Protein AF-A0A7Z9TYB8-F1 (afdb_monomer_lite)

Secondary structure (DSSP, 8-state):
--HHHHHHHHTTS-HHHHHHHH-SS-SS---HHHHHHHHHHHHHHHTPPPPPHHHHHHHHHHHHHHHHHHHHHHHHHH-SS-SSSEETTTS-GGG---GGGT-SS-SSEE-HHHHHHH-TTSHHHHHHHHHHHHHHHHHH-HHHHHHHHH-TTTHHHHHHHHHHHHHHHH-----

Structure (mmCIF, N/CA/C/O backbone):
data_AF-A0A7Z9TYB8-F1
#
_entry.id   AF-A0A7Z9TYB8-F1
#
loop_
_atom_site.group_PDB
_atom_site.id
_atom_site.type_symbol
_atom_site.label_atom_id
_atom_site.label_alt_id
_atom_site.label_comp_id
_atom_site.label_asym_id
_atom_site.label_entity_id
_atom_site.label_seq_id
_atom_site.pdbx_PDB_ins_code
_atom_site.Cartn_x
_atom_site.Cartn_y
_atom_site.Cartn_z
_atom_site.occupancy
_atom_site.B_iso_or_equiv
_atom_site.auth_seq_id
_atom_site.auth_comp_id
_atom_site.auth_asym_id
_atom_site.auth_atom_id
_atom_site.pdbx_PDB_model_num
ATOM 1 N N . MET A 1 1 ? 16.250 14.171 -11.867 1.00 48.72 1 MET A N 1
ATOM 2 C CA . MET A 1 1 ? 15.546 14.934 -12.932 1.00 48.72 1 MET A CA 1
ATOM 3 C C . MET A 1 1 ? 15.356 14.152 -14.235 1.00 48.72 1 MET A C 1
ATOM 5 O O . MET A 1 1 ? 14.450 14.510 -14.972 1.00 48.72 1 MET A O 1
ATOM 9 N N . LEU A 1 2 ? 16.144 13.106 -14.534 1.00 42.72 2 LEU A N 1
ATOM 10 C CA . LEU A 1 2 ? 15.982 12.306 -15.763 1.00 42.72 2 LEU A CA 1
ATOM 11 C C . LEU A 1 2 ? 14.811 11.301 -15.694 1.00 42.72 2 LEU A C 1
ATOM 13 O O . LEU A 1 2 ? 14.138 11.082 -16.695 1.00 42.72 2 LEU A O 1
ATOM 17 N N . THR A 1 3 ? 14.505 10.775 -14.503 1.00 43.78 3 THR A N 1
ATOM 18 C CA . THR A 1 3 ? 13.380 9.851 -14.260 1.00 43.78 3 THR A CA 1
ATOM 19 C C . THR A 1 3 ? 12.026 10.454 -14.641 1.00 43.78 3 THR A C 1
ATOM 21 O O . THR A 1 3 ? 11.229 9.786 -15.285 1.00 43.78 3 THR A O 1
ATOM 24 N N . ALA A 1 4 ? 11.803 11.743 -14.365 1.00 47.69 4 ALA A N 1
ATOM 25 C CA . ALA A 1 4 ? 10.551 12.432 -14.695 1.00 47.69 4 ALA A CA 1
ATOM 26 C C . ALA A 1 4 ? 10.296 12.588 -16.210 1.00 47.69 4 ALA A C 1
ATOM 28 O O . ALA A 1 4 ? 9.147 12.706 -16.627 1.00 47.69 4 ALA A O 1
ATOM 29 N N . ILE A 1 5 ? 11.337 12.589 -17.053 1.00 48.12 5 ILE A N 1
ATOM 30 C CA . ILE A 1 5 ? 11.177 12.778 -18.506 1.00 48.12 5 ILE A CA 1
ATOM 31 C C . ILE A 1 5 ? 10.668 11.491 -19.168 1.00 48.12 5 ILE A C 1
ATOM 33 O O . ILE A 1 5 ? 9.835 11.565 -20.069 1.00 48.12 5 ILE A O 1
ATOM 37 N N . ILE A 1 6 ? 11.095 10.320 -18.684 1.00 51.22 6 ILE A N 1
ATOM 38 C CA . ILE A 1 6 ? 10.618 9.023 -19.187 1.00 51.22 6 ILE A CA 1
ATOM 39 C C . ILE A 1 6 ? 9.142 8.826 -18.821 1.00 51.22 6 ILE A C 1
ATOM 41 O O . ILE A 1 6 ? 8.349 8.443 -19.680 1.00 51.22 6 ILE A O 1
ATOM 45 N N . THR A 1 7 ? 8.733 9.187 -17.600 1.00 52.31 7 THR A N 1
ATOM 46 C CA . THR A 1 7 ? 7.324 9.104 -17.181 1.00 52.31 7 THR A CA 1
ATOM 47 C C . THR A 1 7 ? 6.423 10.046 -17.985 1.00 52.31 7 THR A C 1
ATOM 49 O O . THR A 1 7 ? 5.313 9.669 -18.347 1.00 52.31 7 THR A O 1
ATOM 52 N N . ILE A 1 8 ? 6.898 11.250 -18.330 1.00 50.75 8 ILE A N 1
ATOM 53 C CA . ILE A 1 8 ? 6.134 12.214 -19.142 1.00 50.75 8 ILE A CA 1
ATOM 54 C C . ILE A 1 8 ? 6.075 11.796 -20.622 1.00 50.75 8 ILE A C 1
ATOM 56 O O . ILE A 1 8 ? 5.038 11.977 -21.259 1.00 50.75 8 ILE A O 1
ATOM 60 N N . ALA A 1 9 ? 7.143 11.214 -21.177 1.00 50.78 9 ALA A N 1
ATOM 61 C CA . ALA A 1 9 ? 7.154 10.732 -22.560 1.00 50.78 9 ALA A CA 1
ATOM 62 C C . ALA A 1 9 ? 6.256 9.495 -22.755 1.00 50.78 9 ALA A C 1
ATOM 64 O O . ALA A 1 9 ? 5.524 9.424 -23.743 1.00 50.78 9 ALA A O 1
ATOM 65 N N . LEU A 1 10 ? 6.240 8.570 -21.787 1.00 52.66 10 LEU A N 1
ATOM 66 C CA . LEU A 1 10 ? 5.327 7.419 -21.777 1.00 52.66 10 LEU A CA 1
ATOM 67 C C . LEU A 1 10 ? 3.860 7.823 -21.556 1.00 52.66 10 LEU A C 1
ATOM 69 O O . LEU A 1 10 ? 2.962 7.110 -21.988 1.00 52.66 10 LEU A O 1
ATOM 73 N N . ALA A 1 11 ? 3.600 8.979 -20.937 1.00 54.31 11 ALA A N 1
ATOM 74 C CA . ALA A 1 11 ? 2.243 9.490 -20.742 1.00 54.31 11 ALA A CA 1
ATOM 75 C C . ALA A 1 11 ? 1.629 10.139 -22.001 1.00 54.31 11 ALA A C 1
ATOM 77 O O . ALA A 1 11 ? 0.420 10.371 -22.034 1.00 54.31 11 ALA A O 1
ATOM 78 N N . GLN A 1 12 ? 2.429 10.463 -23.029 1.00 50.31 12 GLN A N 1
ATOM 79 C CA . GLN A 1 12 ? 1.945 11.122 -24.255 1.00 50.31 12 GLN A CA 1
ATOM 80 C C . GLN A 1 12 ? 1.775 10.188 -25.454 1.00 50.31 12 GLN A C 1
ATOM 82 O O . GLN A 1 12 ? 1.110 10.563 -26.424 1.00 50.31 12 GLN A O 1
ATOM 87 N N . THR A 1 13 ? 2.326 8.975 -25.413 1.00 57.22 13 THR A N 1
ATOM 88 C CA . THR A 1 13 ? 1.980 7.960 -26.404 1.00 57.22 13 THR A CA 1
ATOM 89 C C . THR A 1 13 ? 0.625 7.381 -26.027 1.00 57.22 13 THR A C 1
ATOM 91 O O . THR A 1 13 ? 0.391 6.923 -24.912 1.00 57.22 13 THR A O 1
ATOM 94 N N . THR A 1 14 ? -0.329 7.435 -26.954 1.00 73.44 14 THR A N 1
ATOM 95 C CA . THR A 1 14 ? -1.601 6.732 -26.758 1.00 73.44 14 THR A CA 1
ATOM 96 C C . THR A 1 14 ? -1.295 5.264 -26.458 1.00 73.44 14 THR A C 1
ATOM 98 O O . THR A 1 14 ? -0.436 4.686 -27.128 1.00 73.44 14 THR A O 1
ATOM 101 N N . THR A 1 15 ? -1.989 4.655 -25.495 1.00 78.94 15 THR A N 1
ATOM 102 C CA . THR A 1 15 ? -1.815 3.244 -25.091 1.00 78.94 15 THR A CA 1
ATOM 103 C C . THR A 1 15 ? -1.778 2.277 -26.280 1.00 78.94 15 THR A C 1
ATOM 105 O O . THR A 1 15 ? -1.100 1.256 -26.228 1.00 78.94 15 THR A O 1
ATOM 108 N N . THR A 1 16 ? -2.431 2.628 -27.391 1.00 85.38 16 THR A N 1
ATOM 109 C CA . THR A 1 16 ? -2.402 1.891 -28.660 1.00 85.38 16 THR A CA 1
ATOM 110 C C . THR A 1 16 ? -1.065 1.928 -29.398 1.00 85.38 16 THR A C 1
ATOM 112 O O . THR A 1 16 ? -0.682 0.926 -29.985 1.00 85.38 16 THR A O 1
ATOM 115 N N . GLU A 1 17 ? -0.353 3.056 -29.406 1.00 86.44 17 GLU A N 1
ATOM 116 C CA . GLU A 1 17 ? 0.963 3.159 -30.058 1.00 86.44 17 GLU A CA 1
ATOM 117 C C . GLU A 1 17 ? 2.034 2.433 -29.243 1.00 86.44 17 GLU A C 1
ATOM 119 O O . GLU A 1 17 ? 2.883 1.755 -29.811 1.00 86.44 17 GLU A O 1
ATOM 124 N N . PHE A 1 18 ? 1.942 2.491 -27.911 1.00 83.19 18 PHE A N 1
ATOM 125 C CA . PHE A 1 18 ? 2.809 1.698 -27.043 1.00 83.19 18 PHE A CA 1
ATOM 126 C C . PHE A 1 18 ? 2.553 0.193 -27.208 1.00 83.19 18 PHE A C 1
ATOM 128 O O . PHE A 1 18 ? 3.497 -0.569 -27.378 1.00 83.19 18 PHE A O 1
ATOM 135 N N . ALA A 1 19 ? 1.286 -0.236 -27.258 1.00 87.81 19 ALA A N 1
ATOM 136 C CA . ALA A 1 19 ? 0.945 -1.636 -27.513 1.00 87.81 19 ALA A CA 1
ATOM 137 C C . ALA A 1 19 ? 1.483 -2.133 -28.866 1.00 87.81 19 ALA A C 1
ATOM 139 O O . ALA A 1 19 ? 2.079 -3.201 -28.913 1.00 87.81 19 ALA A O 1
ATOM 140 N N . LYS A 1 20 ? 1.366 -1.334 -29.938 1.00 90.00 20 LYS A N 1
ATOM 141 C CA . LYS A 1 20 ? 1.968 -1.648 -31.250 1.00 90.00 20 LYS A CA 1
ATOM 142 C C . LYS A 1 20 ? 3.493 -1.729 -31.218 1.00 90.00 20 LYS A C 1
ATOM 144 O 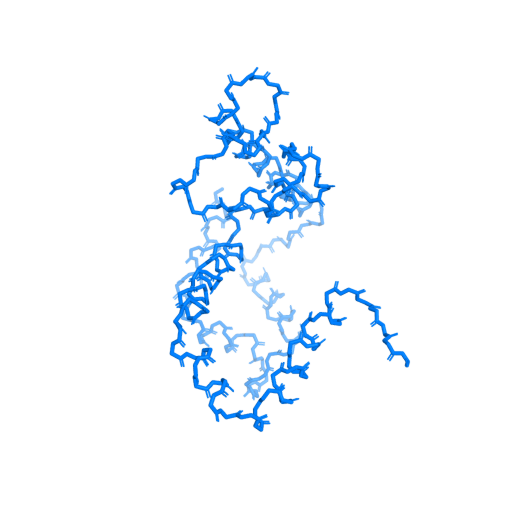O . LYS A 1 20 ? 4.081 -2.393 -32.056 1.00 90.00 20 LYS A O 1
ATOM 149 N N . MET A 1 21 ? 4.138 -0.997 -30.313 1.00 88.69 21 MET A N 1
ATOM 150 C CA . MET A 1 21 ? 5.590 -1.036 -30.161 1.00 88.69 21 MET A CA 1
ATOM 151 C C . MET A 1 21 ? 6.050 -2.307 -29.435 1.00 88.69 21 MET A C 1
ATOM 153 O O . MET A 1 21 ? 7.145 -2.792 -29.708 1.00 88.69 21 MET A O 1
ATOM 157 N N . LEU A 1 22 ? 5.223 -2.839 -28.528 1.00 90.06 22 LEU A N 1
ATOM 158 C CA . LEU A 1 22 ? 5.473 -4.104 -27.832 1.00 90.06 22 LEU A CA 1
ATOM 159 C C . LEU A 1 22 ? 5.097 -5.335 -28.673 1.00 90.06 22 LEU A C 1
ATOM 161 O O . LEU A 1 22 ? 5.724 -6.375 -28.512 1.00 90.06 22 LEU A O 1
ATOM 165 N N . ASP A 1 23 ? 4.088 -5.213 -29.534 1.00 94.19 23 ASP A N 1
ATOM 166 C CA . ASP A 1 23 ? 3.616 -6.234 -30.477 1.00 94.19 23 ASP A CA 1
ATOM 167 C C . ASP A 1 23 ? 4.447 -6.179 -31.771 1.00 94.19 23 ASP A C 1
ATOM 169 O O . ASP A 1 23 ? 4.065 -5.562 -32.769 1.00 94.19 23 ASP A O 1
ATOM 173 N N . VAL A 1 24 ? 5.658 -6.737 -31.706 1.00 92.25 24 VAL A N 1
ATOM 174 C CA . VAL A 1 24 ? 6.666 -6.617 -32.771 1.00 92.25 24 VAL A CA 1
ATOM 175 C C . VAL A 1 24 ? 6.233 -7.359 -34.034 1.00 92.25 24 VAL A C 1
ATOM 177 O O . VAL A 1 24 ? 6.568 -6.918 -35.140 1.00 92.25 24 VAL A O 1
ATOM 180 N N . ASP A 1 25 ? 5.514 -8.474 -33.895 1.00 93.62 25 ASP A N 1
ATOM 181 C CA . ASP A 1 25 ? 5.025 -9.244 -35.037 1.00 93.62 25 ASP A CA 1
ATOM 182 C C . ASP A 1 25 ? 3.629 -8.820 -35.538 1.00 93.62 25 ASP A C 1
ATOM 184 O O . ASP A 1 25 ? 3.287 -9.096 -36.696 1.00 93.62 25 ASP A O 1
ATOM 188 N N . GLY A 1 26 ? 2.888 -8.041 -34.744 1.00 94.38 26 GLY A N 1
ATOM 189 C CA . GLY A 1 26 ? 1.615 -7.438 -35.120 1.00 94.38 26 GLY A CA 1
ATOM 190 C C . GLY A 1 26 ? 0.434 -8.406 -35.048 1.00 94.38 26 GLY A C 1
ATOM 191 O O . GLY A 1 26 ? -0.555 -8.198 -35.765 1.00 94.38 26 GLY A O 1
ATOM 192 N N . ASP A 1 27 ? 0.533 -9.480 -34.262 1.00 95.62 27 ASP A N 1
ATOM 193 C CA . ASP A 1 27 ? -0.526 -10.479 -34.108 1.00 95.62 27 ASP A CA 1
ATOM 194 C C . ASP A 1 27 ? -1.623 -10.066 -33.103 1.00 95.62 27 ASP A C 1
ATOM 196 O O . ASP A 1 27 ? -2.694 -10.687 -33.048 1.00 95.62 27 ASP A O 1
ATOM 200 N N . GLY A 1 28 ? -1.410 -8.965 -32.375 1.00 94.06 28 GLY A N 1
ATOM 201 C CA . GLY A 1 28 ? -2.317 -8.434 -31.363 1.00 94.06 28 GLY A CA 1
ATOM 202 C C . GLY A 1 28 ? -2.188 -9.092 -29.985 1.00 94.06 28 GLY A C 1
ATOM 203 O O . GLY A 1 28 ? -3.027 -8.823 -29.117 1.00 94.06 28 GLY A O 1
ATOM 204 N N . ILE A 1 29 ? -1.182 -9.940 -29.761 1.00 94.12 29 ILE A N 1
ATOM 205 C CA . ILE A 1 29 ? -0.879 -10.635 -28.507 1.00 94.12 29 ILE A CA 1
ATOM 206 C C . ILE A 1 29 ? 0.575 -10.346 -28.124 1.00 94.12 29 ILE A C 1
ATOM 208 O O . ILE A 1 29 ? 1.511 -10.909 -28.666 1.00 94.12 29 ILE A O 1
ATOM 212 N N . ILE A 1 30 ? 0.777 -9.537 -27.085 1.00 93.19 30 ILE A N 1
ATOM 213 C CA . ILE A 1 30 ? 2.130 -9.214 -26.619 1.00 93.19 30 ILE A CA 1
ATOM 214 C C . ILE A 1 30 ? 2.718 -10.408 -25.859 1.00 93.19 30 ILE A C 1
ATOM 216 O O . ILE A 1 30 ? 2.325 -10.692 -24.720 1.00 93.19 30 ILE A O 1
ATOM 220 N N . HIS A 1 31 ? 3.704 -11.080 -26.447 1.00 93.44 31 HIS A N 1
ATOM 221 C CA . HIS A 1 31 ? 4.459 -12.119 -25.759 1.00 93.44 31 HIS A CA 1
ATOM 222 C C . HIS A 1 31 ? 5.548 -11.508 -24.856 1.00 93.44 31 HIS A C 1
ATOM 224 O O . HIS A 1 31 ? 6.125 -10.466 -25.179 1.00 93.44 31 HIS A O 1
ATOM 230 N N . PRO A 1 32 ? 5.939 -12.174 -23.748 1.00 89.69 32 PRO A N 1
ATOM 231 C CA . PRO A 1 32 ? 6.982 -11.664 -22.852 1.00 89.69 32 PRO A CA 1
ATOM 232 C C . PRO A 1 32 ? 8.316 -11.359 -23.548 1.00 89.69 32 PRO A C 1
ATOM 234 O O . PRO A 1 32 ? 9.018 -10.425 -23.166 1.00 89.69 32 PRO A O 1
ATOM 237 N N . MET A 1 33 ? 8.669 -12.139 -24.575 1.00 91.69 33 MET A N 1
ATOM 238 C CA . MET A 1 33 ? 9.910 -11.947 -25.330 1.00 91.69 33 MET A CA 1
ATOM 239 C C . MET A 1 33 ? 9.858 -10.711 -26.238 1.00 91.69 33 MET A C 1
ATOM 241 O O . MET A 1 33 ? 10.866 -10.023 -26.400 1.00 91.69 33 MET A O 1
ATOM 245 N N . GLU A 1 34 ? 8.694 -10.410 -26.814 1.00 90.50 34 GLU A N 1
ATOM 246 C CA . GLU A 1 34 ? 8.493 -9.215 -27.639 1.00 90.50 34 GLU A CA 1
ATOM 247 C C . GLU A 1 34 ? 8.544 -7.961 -26.776 1.00 90.50 34 GLU A C 1
ATOM 249 O O . GLU A 1 34 ? 9.288 -7.034 -27.090 1.00 90.50 34 GLU A O 1
ATOM 254 N N . ALA A 1 35 ? 7.881 -7.992 -25.615 1.00 87.56 35 ALA A N 1
ATOM 255 C CA . ALA A 1 35 ? 7.966 -6.919 -24.634 1.00 87.56 35 ALA A CA 1
ATOM 256 C C . ALA A 1 35 ? 9.415 -6.668 -24.186 1.00 87.56 35 ALA A C 1
ATOM 258 O O . ALA A 1 35 ? 9.865 -5.524 -24.169 1.00 87.56 35 ALA A O 1
ATOM 259 N N . ALA A 1 36 ? 10.177 -7.726 -23.883 1.00 86.06 36 ALA A N 1
ATOM 260 C CA . ALA A 1 36 ? 11.591 -7.601 -23.534 1.00 86.06 36 ALA A CA 1
ATOM 261 C C . ALA A 1 36 ? 12.427 -6.990 -24.675 1.00 86.06 36 ALA A C 1
ATOM 263 O O . ALA A 1 36 ? 13.252 -6.112 -24.428 1.00 86.06 36 ALA A O 1
ATOM 264 N N . SER A 1 37 ? 12.185 -7.407 -25.922 1.00 86.75 37 SER A N 1
ATOM 265 C CA . SER A 1 37 ? 12.898 -6.891 -27.101 1.00 86.75 37 SER A CA 1
ATOM 266 C C . SER A 1 37 ? 12.578 -5.419 -27.365 1.00 86.75 37 SER A C 1
ATOM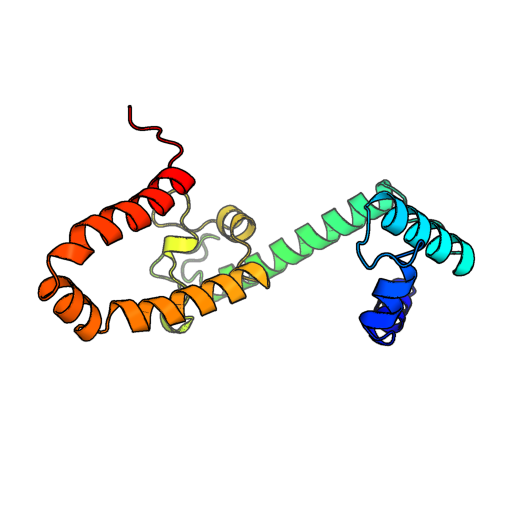 268 O O . SER A 1 37 ? 13.479 -4.625 -27.628 1.00 86.75 37 SER A O 1
ATOM 270 N N . ALA A 1 38 ? 11.306 -5.036 -27.252 1.00 86.12 38 ALA A N 1
ATOM 271 C CA . ALA A 1 38 ? 10.859 -3.660 -27.410 1.00 86.12 38 ALA A CA 1
ATOM 272 C C . ALA A 1 38 ? 11.431 -2.750 -26.313 1.00 86.12 38 ALA A C 1
ATOM 274 O O . ALA A 1 38 ? 11.932 -1.669 -26.614 1.00 86.12 38 ALA A O 1
ATOM 275 N N . LEU A 1 39 ? 11.445 -3.208 -25.056 1.00 83.38 39 LEU A N 1
ATOM 276 C CA . LEU A 1 39 ? 12.087 -2.489 -23.952 1.00 83.38 39 LEU A CA 1
ATOM 277 C C . LEU A 1 39 ? 13.589 -2.313 -24.189 1.00 83.38 39 LEU A C 1
ATOM 279 O O . LEU A 1 39 ? 14.117 -1.222 -23.979 1.00 83.38 39 LEU A O 1
ATOM 283 N N . GLN A 1 40 ? 14.272 -3.354 -24.670 1.00 84.12 40 GLN A N 1
ATOM 284 C CA . GLN A 1 40 ? 15.685 -3.258 -25.023 1.00 84.12 40 GLN A CA 1
ATOM 285 C C . GLN A 1 40 ? 15.916 -2.238 -26.146 1.00 84.12 40 GLN A C 1
ATOM 287 O O . GLN A 1 40 ? 16.796 -1.388 -26.021 1.00 84.12 40 GLN A O 1
ATOM 292 N N . PHE A 1 41 ? 15.090 -2.255 -27.194 1.00 84.50 41 PHE A N 1
ATOM 293 C CA . PHE A 1 41 ? 15.162 -1.274 -28.278 1.00 84.50 41 PHE A CA 1
ATOM 294 C C . PHE A 1 41 ? 14.939 0.163 -27.774 1.00 84.50 41 PHE A C 1
ATOM 296 O O . PHE A 1 41 ? 15.657 1.077 -28.170 1.00 84.50 41 PHE A O 1
ATOM 303 N N . MET A 1 42 ? 13.993 0.375 -26.852 1.00 81.81 42 MET A N 1
ATOM 304 C CA . MET A 1 42 ? 13.756 1.687 -26.233 1.00 81.81 42 MET A CA 1
ATOM 305 C C . MET A 1 42 ? 14.951 2.174 -25.401 1.00 81.81 42 MET A C 1
ATOM 307 O O . MET A 1 42 ? 15.266 3.368 -25.412 1.00 81.81 42 MET A O 1
ATOM 311 N N . LEU A 1 43 ? 15.626 1.273 -24.685 1.00 80.81 43 LEU A N 1
ATOM 312 C CA . LEU A 1 43 ? 16.836 1.597 -23.924 1.00 80.81 43 LEU A CA 1
ATOM 313 C C . LEU A 1 43 ? 17.996 1.973 -24.857 1.00 80.81 43 LEU A C 1
ATOM 315 O O . LEU A 1 43 ? 18.656 2.987 -24.635 1.00 80.81 43 LEU A O 1
ATOM 319 N N . GLU A 1 44 ? 18.189 1.215 -25.939 1.00 83.81 44 GLU A N 1
ATOM 320 C CA . GLU A 1 44 ? 19.221 1.486 -26.946 1.00 83.81 44 GLU A CA 1
ATOM 321 C C . GLU A 1 44 ? 18.986 2.825 -27.670 1.00 83.81 44 GLU A C 1
ATOM 323 O O . GLU A 1 44 ? 19.910 3.633 -27.773 1.00 83.81 44 GLU A O 1
ATOM 328 N N . GLU A 1 45 ? 17.752 3.106 -28.109 1.00 83.50 45 GLU A N 1
ATOM 329 C CA . GLU A 1 45 ? 17.395 4.342 -28.828 1.00 83.50 45 GLU A CA 1
ATOM 330 C C . GLU A 1 45 ? 17.475 5.587 -27.931 1.00 83.50 45 GLU A C 1
ATOM 332 O O . GLU A 1 45 ? 17.904 6.657 -28.366 1.00 83.50 45 GLU A O 1
ATOM 337 N N . SER A 1 46 ? 17.095 5.464 -26.654 1.00 78.19 46 SER A N 1
ATOM 338 C CA . SER A 1 46 ? 17.207 6.572 -25.694 1.00 78.19 46 SER A CA 1
ATOM 339 C C . SER A 1 46 ? 18.648 6.841 -25.249 1.00 78.19 46 SER A C 1
ATOM 341 O O . SER A 1 46 ? 18.911 7.882 -24.641 1.00 78.19 46 SER A O 1
ATOM 343 N N . GLY A 1 47 ? 19.582 5.926 -25.542 1.00 80.38 47 GLY A N 1
ATOM 344 C CA . GLY A 1 47 ? 20.950 5.964 -25.030 1.00 80.38 47 GLY A CA 1
ATOM 345 C C . GLY A 1 47 ? 21.016 5.860 -23.504 1.00 80.38 47 GLY A C 1
ATOM 346 O O . GLY A 1 47 ? 22.026 6.245 -22.912 1.00 80.38 47 GLY A O 1
ATOM 347 N N . ALA A 1 48 ? 19.938 5.399 -22.863 1.00 77.88 48 ALA A N 1
ATOM 348 C CA . ALA A 1 48 ? 19.901 5.191 -21.430 1.00 77.88 48 ALA A CA 1
ATOM 349 C C . ALA A 1 48 ? 20.667 3.906 -21.104 1.00 77.88 48 ALA A C 1
ATOM 351 O O . ALA A 1 48 ? 20.349 2.830 -21.614 1.00 77.88 48 ALA A O 1
ATOM 352 N N . GLU A 1 49 ? 21.674 4.005 -20.236 1.00 78.69 49 GLU A N 1
ATOM 353 C CA . GLU A 1 49 ? 22.198 2.814 -19.576 1.00 78.69 49 GLU A CA 1
ATOM 354 C C . GLU A 1 49 ? 21.037 2.181 -18.796 1.00 78.69 49 GLU A C 1
ATOM 356 O O . GLU A 1 49 ? 20.316 2.870 -18.071 1.00 78.69 49 GLU A O 1
ATOM 361 N N . GLY A 1 50 ? 20.786 0.888 -19.027 1.00 73.31 50 GLY A N 1
ATOM 362 C CA . GLY A 1 50 ? 19.740 0.169 -18.306 1.00 73.31 50 GLY A CA 1
ATOM 363 C C . GLY A 1 50 ? 19.940 0.308 -16.798 1.00 73.31 50 GLY A C 1
ATOM 364 O O . GLY A 1 50 ? 21.076 0.363 -16.329 1.00 73.31 50 GLY A O 1
ATOM 365 N N . ILE A 1 51 ? 18.840 0.352 -16.045 1.00 77.38 51 ILE A N 1
ATOM 366 C CA . ILE A 1 51 ? 18.896 0.451 -14.583 1.00 77.38 51 ILE A CA 1
ATOM 367 C C . ILE A 1 51 ? 19.620 -0.791 -14.058 1.00 77.38 51 ILE A C 1
ATOM 369 O O . ILE A 1 51 ? 19.203 -1.927 -14.304 1.00 77.38 51 ILE A O 1
ATOM 373 N N . SER A 1 52 ? 20.733 -0.581 -13.367 1.00 83.50 52 SER A N 1
ATOM 374 C CA . SER A 1 52 ? 21.482 -1.665 -12.747 1.00 83.50 52 SER A CA 1
ATOM 375 C C . SER A 1 52 ? 20.661 -2.308 -11.628 1.00 83.50 52 SER A C 1
ATOM 377 O O . SER A 1 52 ? 19.824 -1.665 -10.998 1.00 83.50 52 SER A O 1
ATOM 379 N N . ILE A 1 53 ? 20.924 -3.582 -11.328 1.00 82.06 53 ILE A N 1
ATOM 380 C CA . ILE A 1 53 ? 20.246 -4.282 -10.220 1.00 82.06 53 ILE A CA 1
ATOM 381 C C . ILE A 1 53 ? 20.403 -3.504 -8.900 1.00 82.06 53 ILE A C 1
ATOM 383 O O . ILE A 1 53 ? 19.448 -3.398 -8.141 1.00 82.06 53 ILE A O 1
ATOM 387 N N . LEU A 1 54 ? 21.569 -2.888 -8.677 1.00 80.00 54 LEU A N 1
ATOM 388 C CA . LEU A 1 54 ? 21.841 -2.058 -7.498 1.00 80.00 54 LEU A CA 1
ATOM 389 C C . LEU A 1 54 ? 20.977 -0.791 -7.449 1.00 80.00 54 LEU A C 1
ATOM 391 O O . LEU A 1 54 ? 20.538 -0.379 -6.381 1.00 80.00 54 LEU A O 1
ATOM 395 N N . GLU A 1 55 ? 20.715 -0.168 -8.597 1.00 82.12 55 GLU A N 1
ATOM 396 C CA . GLU A 1 55 ? 19.810 0.981 -8.658 1.00 82.12 55 GLU A CA 1
ATOM 397 C C . GLU A 1 55 ? 18.362 0.555 -8.391 1.00 82.12 55 GLU A C 1
ATOM 399 O O . GLU A 1 55 ? 17.658 1.260 -7.674 1.00 82.12 55 GLU A O 1
ATOM 404 N N . ILE A 1 56 ? 17.928 -0.616 -8.880 1.00 83.62 56 ILE A N 1
ATOM 405 C CA . ILE A 1 56 ? 16.599 -1.166 -8.556 1.00 83.62 56 ILE A CA 1
ATOM 406 C C . ILE A 1 56 ? 16.467 -1.389 -7.047 1.00 83.62 56 ILE A C 1
ATOM 408 O O . ILE A 1 56 ? 15.465 -0.978 -6.468 1.00 83.62 56 ILE A O 1
ATOM 412 N N . GLU A 1 57 ? 17.470 -1.994 -6.406 1.00 88.81 57 GLU A N 1
ATOM 413 C CA . GLU A 1 57 ? 17.490 -2.178 -4.948 1.00 88.81 57 GLU A CA 1
ATOM 414 C C . GLU A 1 57 ? 17.363 -0.835 -4.218 1.00 88.81 57 GLU A C 1
ATOM 416 O O . GLU A 1 57 ? 16.507 -0.703 -3.349 1.00 88.81 57 GLU A O 1
ATOM 421 N N . SER A 1 58 ? 18.110 0.194 -4.637 1.00 87.38 58 SER A N 1
ATOM 422 C CA . SER A 1 58 ? 18.014 1.526 -4.022 1.00 87.38 58 SER A CA 1
ATOM 423 C C . SER A 1 58 ? 16.637 2.180 -4.194 1.00 87.38 58 SER A C 1
ATOM 425 O O . SER A 1 58 ? 16.140 2.811 -3.266 1.00 87.38 58 SER A O 1
ATOM 427 N N . ILE A 1 59 ? 15.989 1.987 -5.349 1.00 85.94 59 ILE A N 1
ATOM 428 C CA . ILE A 1 59 ? 14.639 2.504 -5.615 1.00 85.94 59 ILE A CA 1
ATOM 429 C C . ILE A 1 59 ? 13.614 1.785 -4.730 1.00 85.94 59 ILE A C 1
ATOM 431 O O . ILE A 1 59 ? 12.686 2.412 -4.221 1.00 85.94 59 ILE A O 1
ATOM 435 N N . LEU A 1 60 ? 13.766 0.471 -4.542 1.00 88.12 60 LEU A N 1
ATOM 436 C CA . LEU A 1 60 ? 12.896 -0.306 -3.661 1.00 88.12 60 LEU A CA 1
ATOM 437 C C . LEU A 1 60 ? 13.090 0.083 -2.191 1.00 88.12 60 LEU A C 1
ATOM 439 O O . LEU A 1 60 ? 12.106 0.218 -1.470 1.00 88.12 60 LEU A O 1
ATOM 443 N N . GLU A 1 61 ? 14.329 0.301 -1.750 1.00 91.94 61 GLU A N 1
ATOM 444 C CA . GLU A 1 61 ? 14.625 0.784 -0.397 1.00 91.94 61 GLU A CA 1
ATOM 445 C C . GLU A 1 61 ? 14.033 2.176 -0.146 1.00 91.94 61 GLU A C 1
ATOM 447 O O . GLU A 1 61 ? 13.382 2.384 0.878 1.00 91.94 61 GLU A O 1
ATOM 452 N N . GLU A 1 62 ? 14.201 3.109 -1.088 1.00 91.38 62 GLU A N 1
ATOM 453 C CA . GLU A 1 62 ? 13.624 4.456 -1.006 1.00 91.38 62 GLU A CA 1
ATOM 454 C C . GLU A 1 62 ? 12.092 4.403 -0.940 1.00 91.38 62 GLU A C 1
ATOM 456 O O . GLU A 1 62 ? 11.483 5.072 -0.105 1.00 91.38 62 GLU A O 1
ATOM 461 N N . ARG A 1 63 ? 11.465 3.552 -1.761 1.00 88.94 63 ARG A N 1
ATOM 462 C CA . ARG A 1 63 ? 10.015 3.344 -1.734 1.00 88.94 63 ARG A CA 1
ATOM 463 C C . ARG A 1 63 ? 9.538 2.793 -0.390 1.00 88.94 63 ARG A C 1
ATOM 465 O O . ARG A 1 63 ? 8.582 3.320 0.166 1.00 88.94 63 ARG A O 1
ATOM 472 N N . ASN A 1 64 ? 10.192 1.759 0.134 1.00 88.94 64 ASN A N 1
ATOM 473 C CA . ASN A 1 64 ? 9.811 1.157 1.413 1.00 88.94 64 ASN A CA 1
ATOM 474 C C . ASN A 1 64 ? 9.962 2.149 2.574 1.00 88.94 64 ASN A C 1
ATOM 476 O O . ASN A 1 64 ? 9.162 2.138 3.509 1.00 88.94 64 ASN A O 1
ATOM 480 N N . LEU A 1 65 ? 10.987 3.007 2.524 1.00 94.25 65 LEU A N 1
ATOM 481 C CA . LEU A 1 65 ? 11.167 4.072 3.504 1.00 94.25 65 LEU A CA 1
ATOM 482 C C . LEU A 1 65 ? 10.008 5.072 3.440 1.00 94.25 65 LEU A C 1
ATOM 484 O O . LEU A 1 65 ? 9.423 5.380 4.473 1.00 94.25 65 LEU A O 1
ATOM 488 N N . TYR A 1 66 ? 9.651 5.516 2.236 1.00 92.94 66 TYR A N 1
ATOM 489 C CA . TYR A 1 66 ? 8.538 6.436 2.017 1.00 92.94 66 TYR A CA 1
ATOM 490 C C . TYR A 1 66 ? 7.198 5.855 2.501 1.00 92.94 66 TYR A C 1
ATOM 492 O O . TYR A 1 66 ? 6.475 6.517 3.238 1.00 92.94 66 TYR A O 1
ATOM 500 N N . GLU A 1 67 ? 6.896 4.596 2.165 1.00 91.69 67 GLU A N 1
ATOM 501 C CA . GLU A 1 67 ? 5.672 3.914 2.617 1.00 91.69 67 GLU A CA 1
ATOM 502 C C . GLU A 1 67 ? 5.619 3.809 4.152 1.00 91.69 67 GLU A C 1
ATOM 504 O O . GLU A 1 67 ? 4.576 4.047 4.763 1.00 91.69 67 GLU A O 1
ATOM 509 N N . ARG A 1 68 ? 6.753 3.520 4.805 1.00 94.19 68 ARG A N 1
ATOM 510 C CA . ARG A 1 68 ? 6.833 3.491 6.272 1.00 94.19 68 ARG A CA 1
ATOM 511 C C . ARG A 1 68 ? 6.642 4.879 6.889 1.00 94.19 68 ARG A C 1
ATOM 513 O O . ARG A 1 68 ? 6.004 4.974 7.931 1.00 94.19 68 ARG A O 1
ATOM 520 N N . GLU A 1 69 ? 7.180 5.936 6.282 1.00 95.06 69 GLU A N 1
ATOM 521 C CA . GLU A 1 69 ? 6.986 7.314 6.753 1.00 95.06 69 GLU A CA 1
ATOM 522 C C . GLU A 1 69 ? 5.522 7.760 6.632 1.00 95.06 69 GLU A C 1
ATOM 524 O O . GLU A 1 69 ? 4.988 8.338 7.576 1.00 95.06 69 GLU A O 1
ATOM 529 N N . GLU A 1 70 ? 4.842 7.447 5.524 1.00 94.50 70 GLU A N 1
ATOM 530 C CA . GLU A 1 70 ? 3.409 7.739 5.364 1.00 94.50 70 GLU A CA 1
ATOM 531 C C . GLU A 1 70 ? 2.553 6.990 6.387 1.00 94.50 70 GLU A C 1
ATOM 533 O O . GLU A 1 70 ? 1.653 7.574 6.992 1.00 94.50 70 GLU A O 1
ATOM 538 N N . ILE A 1 71 ? 2.856 5.713 6.629 1.00 95.25 71 ILE A N 1
ATOM 539 C CA . ILE A 1 71 ? 2.151 4.920 7.640 1.00 95.25 71 ILE A CA 1
ATOM 540 C C . ILE A 1 71 ? 2.426 5.453 9.041 1.00 95.25 71 ILE A C 1
ATOM 542 O O . ILE A 1 71 ? 1.501 5.523 9.842 1.00 95.25 71 ILE A O 1
ATOM 546 N N . GLN A 1 72 ? 3.655 5.875 9.340 1.00 95.88 72 GLN A N 1
ATOM 547 C CA . GLN A 1 72 ? 3.958 6.491 10.627 1.00 95.88 72 GLN A CA 1
ATOM 548 C C . GLN A 1 72 ? 3.141 7.769 10.828 1.00 95.88 72 GLN A C 1
ATOM 550 O O . GLN A 1 72 ? 2.550 7.935 11.884 1.00 95.88 72 GLN A O 1
ATOM 555 N N . LEU A 1 73 ? 3.043 8.633 9.813 1.00 95.88 73 LEU A N 1
ATOM 556 C CA . LEU A 1 73 ? 2.215 9.841 9.887 1.00 95.88 73 LEU A CA 1
ATOM 557 C C . LEU A 1 73 ? 0.733 9.515 10.103 1.00 95.88 73 LEU A C 1
ATOM 559 O O . LEU A 1 73 ? 0.057 10.224 10.842 1.00 95.88 73 LEU A O 1
ATOM 563 N N . PHE A 1 74 ? 0.238 8.448 9.474 1.00 94.44 74 PHE A N 1
ATOM 564 C CA . PHE A 1 74 ? -1.120 7.960 9.689 1.00 94.44 74 PHE A CA 1
ATOM 565 C C . PHE A 1 74 ? -1.324 7.458 11.124 1.00 94.44 74 PHE A C 1
ATOM 567 O O . PHE A 1 74 ? -2.312 7.815 11.757 1.00 94.44 74 PHE A O 1
ATOM 574 N N . VAL A 1 75 ? -0.388 6.668 11.659 1.00 96.44 75 VAL A N 1
ATOM 575 C CA . VAL A 1 75 ? -0.439 6.202 13.053 1.00 96.44 75 VAL A CA 1
ATOM 576 C C . VAL A 1 75 ? -0.388 7.391 14.009 1.00 96.44 75 VAL A C 1
ATOM 578 O O . VAL A 1 75 ? -1.266 7.504 14.852 1.00 96.44 75 VAL A O 1
ATOM 581 N N . ASP A 1 76 ? 0.542 8.324 13.818 1.00 96.81 76 ASP A N 1
ATOM 582 C CA . ASP A 1 76 ? 0.696 9.523 14.652 1.00 96.81 76 ASP A CA 1
ATOM 583 C C . ASP A 1 76 ? -0.568 10.414 14.664 1.00 96.81 76 ASP A C 1
ATOM 585 O O . ASP A 1 76 ? -0.784 11.176 15.607 1.00 96.81 76 ASP A O 1
ATOM 589 N N . GLU A 1 77 ? -1.406 10.362 13.621 1.00 96.00 77 GLU A N 1
ATOM 590 C CA . GLU A 1 77 ? -2.660 11.124 13.557 1.00 96.00 77 GLU A CA 1
ATOM 591 C C . GLU A 1 77 ? -3.776 10.510 14.421 1.00 96.00 77 GLU A C 1
ATOM 593 O O . GLU A 1 77 ? -4.600 11.251 14.968 1.00 96.00 77 GLU A O 1
ATOM 598 N N . PHE A 1 78 ? -3.813 9.179 14.557 1.00 96.62 78 PHE A N 1
ATOM 599 C CA . PHE A 1 78 ? -4.902 8.460 15.234 1.00 96.62 78 PHE A CA 1
ATOM 600 C C . PHE A 1 78 ? -4.516 7.851 16.582 1.00 96.62 78 PHE A C 1
ATOM 602 O O . PHE A 1 78 ? -5.397 7.667 17.426 1.00 96.62 78 PHE A O 1
ATOM 609 N N . ASP A 1 79 ? -3.232 7.584 16.812 1.00 97.44 79 ASP A N 1
ATOM 610 C CA . ASP A 1 79 ? -2.698 7.054 18.063 1.00 97.44 79 ASP A CA 1
ATOM 611 C C . ASP A 1 79 ? -2.851 8.103 19.170 1.00 97.44 79 ASP A C 1
ATOM 613 O O . ASP A 1 79 ? -2.020 8.980 19.390 1.00 97.44 79 ASP A O 1
ATOM 617 N N . THR A 1 80 ? -3.979 8.034 19.871 1.00 97.44 80 THR A N 1
ATOM 618 C CA . THR A 1 80 ? -4.331 9.002 20.913 1.00 97.44 80 THR A CA 1
ATOM 619 C C . THR A 1 80 ? -3.563 8.723 22.206 1.00 97.44 80 THR A C 1
ATOM 621 O O . THR A 1 80 ? -3.547 9.558 23.117 1.00 97.44 80 THR A O 1
ATOM 624 N N . ASN A 1 81 ? -2.978 7.531 22.324 1.00 97.06 81 ASN A N 1
ATOM 625 C CA . ASN A 1 81 ? -2.315 7.057 23.525 1.00 97.06 81 ASN A CA 1
ATOM 626 C C . ASN A 1 81 ? -0.769 7.107 23.435 1.00 97.06 81 ASN A C 1
ATOM 628 O O . ASN A 1 81 ? -0.116 6.939 24.470 1.00 97.06 81 ASN A O 1
ATOM 632 N N . ASP A 1 82 ? -0.225 7.435 22.257 1.00 97.25 82 ASP A N 1
ATOM 633 C CA . ASP A 1 82 ? 1.201 7.566 21.931 1.00 97.25 82 ASP A CA 1
ATOM 634 C C . ASP A 1 82 ? 2.011 6.263 22.166 1.00 97.25 82 ASP A C 1
ATOM 636 O O . ASP A 1 82 ? 3.171 6.315 22.605 1.00 97.25 82 ASP A O 1
ATOM 640 N N . ASP A 1 83 ? 1.426 5.079 21.932 1.00 96.69 83 ASP A N 1
ATOM 641 C CA . ASP A 1 83 ? 2.117 3.780 22.054 1.00 96.69 83 ASP A CA 1
ATOM 642 C C . ASP A 1 83 ? 2.780 3.282 20.755 1.00 96.69 83 ASP A C 1
ATOM 644 O O . ASP A 1 83 ? 3.546 2.308 20.782 1.00 96.69 83 ASP A O 1
ATOM 648 N N . GLY A 1 84 ? 2.558 3.985 19.645 1.00 96.44 84 GLY A N 1
ATOM 649 C CA . GLY A 1 84 ? 3.079 3.677 18.317 1.00 96.44 84 GLY A CA 1
ATOM 650 C C . GLY A 1 84 ? 2.275 2.626 17.549 1.00 96.44 84 GLY A C 1
ATOM 651 O O . GLY A 1 84 ? 2.754 2.151 16.517 1.00 96.44 84 GLY A O 1
ATOM 652 N N .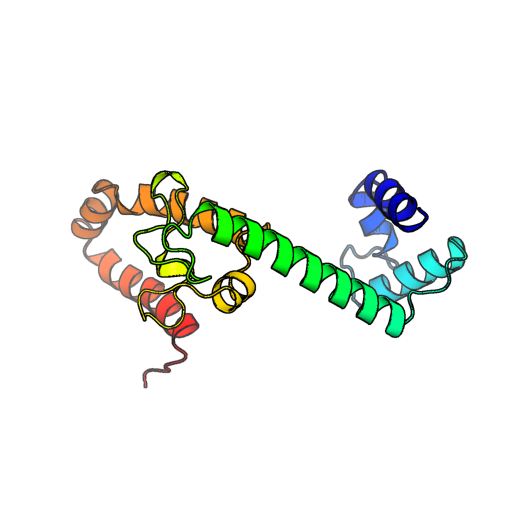 ASN A 1 85 ? 1.094 2.238 18.031 1.00 97.19 85 ASN A N 1
ATOM 653 C CA . ASN A 1 85 ? 0.161 1.327 17.370 1.00 97.19 85 ASN A CA 1
ATOM 654 C C . ASN A 1 85 ? -1.255 1.909 17.412 1.00 97.19 85 ASN A C 1
ATOM 656 O O . ASN A 1 85 ? -1.552 2.815 18.182 1.00 97.19 85 ASN A O 1
ATOM 660 N N . LEU A 1 86 ? -2.150 1.367 16.586 1.00 97.69 86 LEU A N 1
ATOM 661 C CA . LEU A 1 86 ? -3.544 1.803 16.558 1.00 97.69 86 LEU A CA 1
ATOM 662 C C . LEU A 1 86 ? -4.454 0.754 17.171 1.00 97.69 86 LEU A C 1
ATOM 664 O O . LEU A 1 86 ? -4.566 -0.365 16.680 1.00 97.69 86 LEU A O 1
ATOM 668 N N . GLN A 1 87 ? -5.187 1.119 18.211 1.00 97.50 87 GLN A N 1
ATOM 669 C CA . GLN A 1 87 ? -6.286 0.299 18.694 1.00 97.50 87 GLN A CA 1
ATOM 670 C C . GLN A 1 87 ? -7.473 0.418 17.735 1.00 97.50 87 GLN A C 1
ATOM 672 O O . GLN A 1 87 ? -7.758 1.478 17.176 1.00 97.50 87 GLN A O 1
ATOM 677 N N . THR A 1 88 ? -8.252 -0.654 17.604 1.00 95.00 88 THR A N 1
ATOM 678 C CA . THR A 1 88 ? -9.490 -0.651 16.794 1.00 95.00 88 THR A CA 1
ATOM 679 C C . THR A 1 88 ? -10.462 0.483 17.160 1.00 95.00 88 THR A C 1
ATOM 681 O O . THR A 1 88 ? -11.223 0.938 16.310 1.00 95.00 88 THR A O 1
ATOM 684 N N . SER A 1 89 ? -10.431 0.968 18.407 1.00 95.75 89 SER A N 1
ATOM 685 C CA . SER A 1 89 ? -11.235 2.101 18.881 1.00 95.75 89 SER A CA 1
ATOM 686 C C . SER A 1 89 ? -10.690 3.487 18.526 1.00 95.75 89 SER A C 1
ATOM 688 O O . SER A 1 89 ? -11.423 4.463 18.669 1.00 95.75 89 SER A O 1
ATOM 690 N N . GLU A 1 90 ? -9.422 3.588 18.131 1.00 96.12 90 GLU A N 1
ATOM 691 C CA . GLU A 1 90 ? -8.762 4.849 17.762 1.00 96.12 90 GLU A CA 1
ATOM 692 C C . GLU A 1 90 ? -8.986 5.198 16.287 1.00 96.12 90 GLU A C 1
ATOM 694 O O . GLU A 1 90 ? -9.008 6.371 15.919 1.00 96.12 90 GLU A O 1
ATOM 699 N N . VAL A 1 91 ? -9.247 4.191 15.448 1.00 94.00 91 VAL A N 1
ATOM 700 C CA . VAL A 1 91 ? -9.547 4.388 14.028 1.00 94.00 91 VAL A CA 1
ATOM 701 C C . VAL A 1 91 ? -10.955 4.985 13.862 1.00 94.00 91 VAL A C 1
ATOM 703 O O . VAL A 1 91 ? -11.948 4.368 14.266 1.00 94.00 91 VAL A O 1
ATOM 706 N N . PRO A 1 92 ? -11.098 6.171 13.244 1.00 92.25 92 PRO A N 1
ATOM 707 C CA . PRO A 1 92 ? -12.396 6.807 13.076 1.00 92.25 92 PRO A CA 1
ATOM 708 C C . PRO A 1 92 ? -13.264 6.045 12.069 1.00 92.25 92 PRO A C 1
ATOM 710 O O . PRO A 1 92 ? -12.888 5.825 10.919 1.00 92.25 92 PRO A O 1
ATOM 713 N N . THR A 1 93 ? -14.500 5.736 12.466 1.00 89.50 93 THR A N 1
ATOM 714 C CA . THR A 1 93 ? -15.482 5.058 11.599 1.00 89.50 93 THR A CA 1
ATOM 715 C C . THR A 1 93 ? -15.822 5.867 10.338 1.00 89.50 93 THR A C 1
ATOM 717 O O . THR A 1 93 ? -16.237 5.306 9.328 1.00 89.50 93 THR A O 1
ATOM 720 N N . GLU A 1 94 ? -15.625 7.188 10.370 1.00 87.69 94 GLU A N 1
ATOM 721 C CA . GLU A 1 94 ? -15.906 8.099 9.252 1.00 87.69 94 GLU A CA 1
ATOM 722 C C . GLU A 1 94 ? -14.997 7.877 8.035 1.00 87.69 94 GLU A C 1
ATOM 724 O O . GLU A 1 94 ? -15.374 8.255 6.928 1.00 87.69 94 GLU A O 1
ATOM 729 N N . MET A 1 95 ? -13.841 7.224 8.203 1.00 86.62 95 MET A N 1
ATOM 730 C CA . MET A 1 95 ? -12.956 6.890 7.083 1.00 86.62 95 MET A CA 1
ATOM 731 C C . MET A 1 95 ? -13.516 5.787 6.180 1.00 86.62 95 MET A C 1
ATOM 733 O O . MET A 1 95 ? -12.997 5.568 5.090 1.00 86.62 95 MET A O 1
ATOM 737 N N . GLY A 1 96 ? -14.556 5.071 6.622 1.00 86.31 96 GLY A N 1
ATOM 738 C CA . GLY A 1 96 ? -15.098 3.926 5.891 1.00 86.31 96 GLY A CA 1
ATOM 739 C C . GLY A 1 96 ? -14.145 2.729 5.844 1.00 86.31 96 GLY A C 1
ATOM 740 O O . GLY A 1 96 ? -14.438 1.749 5.165 1.00 86.31 96 GLY A O 1
ATOM 741 N N . ILE A 1 97 ? -13.024 2.787 6.568 1.00 87.56 97 ILE A N 1
ATOM 742 C CA . ILE A 1 97 ? -12.071 1.690 6.657 1.00 87.56 97 ILE A CA 1
ATOM 743 C C . ILE A 1 97 ? -12.419 0.837 7.873 1.00 87.56 97 ILE A C 1
ATOM 745 O O . ILE A 1 97 ? -12.589 1.344 8.981 1.00 87.56 97 ILE A O 1
ATOM 749 N N . LYS A 1 98 ? -12.543 -0.470 7.650 1.00 91.12 98 LYS A N 1
ATOM 750 C CA . LYS A 1 98 ? -12.830 -1.451 8.696 1.00 91.12 98 LYS A CA 1
ATOM 751 C C . LYS A 1 98 ? -11.521 -1.826 9.394 1.00 91.12 98 LYS A C 1
ATOM 753 O O . LYS A 1 98 ? -10.682 -2.438 8.723 1.00 91.12 98 LYS A O 1
ATOM 758 N N . PRO A 1 99 ? -11.310 -1.478 10.678 1.00 92.38 99 PRO A N 1
ATOM 759 C CA . PRO A 1 99 ? -10.055 -1.758 11.380 1.00 92.38 99 PRO A CA 1
ATOM 760 C C . PRO A 1 99 ? -9.735 -3.259 11.437 1.00 92.38 99 PRO A C 1
ATOM 762 O O . PRO A 1 99 ? -8.570 -3.643 11.432 1.00 92.38 99 PRO A O 1
ATOM 765 N N . GLU A 1 100 ? -10.756 -4.115 11.357 1.00 93.19 100 GLU A N 1
ATOM 766 C CA . GLU A 1 100 ? -10.617 -5.572 11.260 1.00 93.19 100 GLU A CA 1
ATOM 767 C C . GLU A 1 100 ? -9.883 -6.032 9.988 1.00 93.19 100 GLU A C 1
ATOM 769 O O . GLU A 1 100 ? -9.477 -7.185 9.893 1.00 93.19 100 GLU A O 1
ATOM 774 N N . THR A 1 101 ? -9.732 -5.156 8.991 1.00 92.25 101 THR A N 1
ATOM 775 C CA . THR A 1 101 ? -8.972 -5.445 7.764 1.00 92.25 101 THR A CA 1
ATOM 776 C C . THR A 1 101 ? -7.465 -5.351 7.991 1.00 92.25 101 THR A C 1
ATOM 778 O O . THR A 1 101 ? -6.713 -5.977 7.248 1.00 92.25 101 THR A O 1
ATOM 781 N N . PHE A 1 102 ? -7.031 -4.571 8.985 1.00 94.62 102 PHE A N 1
ATOM 782 C CA . PHE A 1 102 ? -5.616 -4.370 9.298 1.00 94.62 102 PHE A CA 1
ATOM 783 C C . PHE A 1 102 ? -5.124 -5.242 10.443 1.00 94.62 102 PHE A C 1
ATOM 785 O O . PHE A 1 102 ? -3.960 -5.608 10.445 1.00 94.62 102 PHE A O 1
ATOM 792 N N . ASP A 1 103 ? -5.985 -5.590 11.397 1.00 96.69 103 ASP A N 1
ATOM 793 C CA . ASP A 1 103 ? -5.634 -6.481 12.505 1.00 96.69 103 ASP A CA 1
ATOM 794 C C . ASP A 1 103 ? -5.543 -7.942 12.014 1.00 96.69 103 ASP A C 1
ATOM 796 O O . ASP A 1 103 ? -6.466 -8.748 12.169 1.00 96.69 103 ASP A O 1
ATOM 800 N N . LEU A 1 104 ? -4.438 -8.269 11.334 1.00 96.56 104 LEU A N 1
ATOM 801 C CA . LEU A 1 104 ? -4.213 -9.571 10.697 1.00 96.56 104 LEU A CA 1
ATOM 802 C C . LEU A 1 104 ? -4.098 -10.697 11.728 1.00 96.56 104 LEU A C 1
ATOM 804 O O . LEU A 1 104 ? -4.442 -11.849 11.438 1.00 96.56 104 LEU A O 1
ATOM 808 N N . ASN A 1 105 ? -3.593 -10.376 12.918 1.00 96.69 105 ASN A N 1
ATOM 809 C CA . ASN A 1 105 ? -3.368 -11.340 13.985 1.00 96.69 105 ASN A CA 1
ATOM 810 C C . ASN A 1 105 ? -4.564 -11.460 14.968 1.00 96.69 105 ASN A C 1
ATOM 812 O O . ASN A 1 105 ? -4.663 -12.462 15.687 1.00 96.69 105 ASN A O 1
ATOM 816 N N . VAL A 1 106 ? -5.515 -10.520 14.910 1.00 96.38 106 VAL A N 1
ATOM 817 C CA . VAL A 1 106 ? -6.760 -10.449 15.694 1.00 96.38 106 VAL A CA 1
ATOM 818 C C . VAL A 1 106 ? -6.520 -10.235 17.198 1.00 96.38 106 VAL A C 1
ATOM 820 O O . VAL A 1 106 ? -7.212 -10.824 18.039 1.00 96.38 106 VAL A O 1
ATOM 823 N N . ASP A 1 107 ? -5.529 -9.421 17.566 1.00 96.88 107 ASP A N 1
ATOM 824 C CA . ASP A 1 107 ? -5.231 -9.056 18.960 1.00 96.88 107 ASP A CA 1
ATOM 825 C C . ASP A 1 107 ? -5.882 -7.732 19.404 1.00 96.88 107 ASP A C 1
ATOM 827 O O . ASP A 1 107 ? -5.860 -7.399 20.596 1.00 96.88 107 ASP A O 1
ATOM 831 N N . GLY A 1 108 ? -6.549 -7.030 18.483 1.00 96.31 108 GLY A N 1
ATOM 832 C CA . GLY A 1 108 ? -7.211 -5.749 18.706 1.00 96.31 108 GLY A CA 1
ATOM 833 C C . GLY A 1 108 ? -6.286 -4.534 18.599 1.00 96.31 108 GLY A C 1
ATOM 834 O O . GLY A 1 108 ? -6.760 -3.413 18.837 1.00 96.31 108 GLY A O 1
ATOM 835 N N . VAL A 1 109 ? -5.013 -4.742 18.254 1.00 97.50 109 VAL A N 1
ATOM 836 C CA . VAL A 1 109 ? -3.980 -3.725 18.061 1.00 97.50 109 VAL A CA 1
ATOM 837 C C . VAL A 1 109 ? -3.431 -3.846 16.642 1.00 97.50 109 VAL A C 1
ATOM 839 O O . VAL A 1 109 ? -3.024 -4.901 16.189 1.00 97.50 109 VAL A O 1
ATOM 842 N N . ILE A 1 110 ? -3.403 -2.731 15.930 1.00 97.81 110 ILE A N 1
ATOM 843 C CA . ILE A 1 110 ? -2.926 -2.649 14.558 1.00 97.81 110 ILE A CA 1
ATOM 844 C C . ILE A 1 110 ? -1.512 -2.075 14.599 1.00 97.81 110 ILE A C 1
ATOM 846 O O . ILE A 1 110 ? -1.309 -0.891 14.884 1.00 97.81 110 ILE A O 1
ATOM 850 N N . SER A 1 111 ? -0.531 -2.924 14.320 1.00 97.44 111 SER A N 1
ATOM 851 C CA . SER A 1 111 ? 0.879 -2.546 14.249 1.00 97.44 111 SER A CA 1
ATOM 852 C C . SER A 1 111 ? 1.249 -1.928 12.894 1.00 97.44 111 SER A C 1
ATOM 854 O O . SER A 1 111 ? 0.608 -2.171 11.871 1.00 97.44 111 SER A O 1
ATOM 856 N N . ILE A 1 112 ? 2.342 -1.158 12.852 1.00 95.62 112 ILE A N 1
ATOM 857 C CA . ILE A 1 112 ? 2.867 -0.557 11.608 1.00 95.62 112 ILE A CA 1
ATOM 858 C C . ILE A 1 112 ? 3.141 -1.617 10.532 1.00 95.62 112 ILE A C 1
ATOM 860 O O . ILE A 1 112 ? 2.891 -1.381 9.350 1.00 95.62 112 ILE A O 1
ATOM 864 N N . ASP A 1 113 ? 3.663 -2.777 10.931 1.00 96.12 113 ASP A N 1
ATOM 865 C CA . ASP A 1 113 ? 4.016 -3.839 9.990 1.00 96.12 113 ASP A CA 1
ATOM 866 C C . ASP A 1 113 ? 2.760 -4.478 9.364 1.00 96.12 113 ASP A C 1
ATOM 868 O O . ASP A 1 113 ? 2.774 -4.810 8.180 1.00 96.12 113 ASP A O 1
ATOM 872 N N . GLU A 1 114 ? 1.648 -4.558 10.100 1.00 96.44 114 GLU A N 1
ATOM 873 C CA . GLU A 1 114 ? 0.361 -5.013 9.558 1.00 96.44 114 GLU A CA 1
ATOM 874 C C . GLU A 1 114 ? -0.241 -4.006 8.570 1.00 96.44 114 GLU A C 1
ATOM 876 O O . GLU A 1 114 ? -0.746 -4.392 7.513 1.00 96.44 114 GLU A O 1
ATOM 881 N N . ILE A 1 115 ? -0.132 -2.703 8.855 1.00 95.38 115 ILE A N 1
ATOM 882 C CA . ILE A 1 115 ? -0.566 -1.657 7.916 1.00 95.38 115 ILE A CA 1
ATOM 883 C C . ILE A 1 115 ? 0.286 -1.700 6.639 1.00 95.38 115 ILE A C 1
ATOM 885 O O . ILE A 1 115 ? -0.259 -1.576 5.542 1.00 95.38 115 ILE A O 1
ATOM 889 N N . LEU A 1 116 ? 1.603 -1.914 6.760 1.00 94.50 116 LEU A N 1
ATOM 890 C CA . LEU A 1 116 ? 2.514 -2.080 5.620 1.00 94.50 116 LEU A CA 1
ATOM 891 C C . LEU A 1 116 ? 2.145 -3.298 4.766 1.00 94.50 116 LEU A C 1
ATOM 893 O O . LEU A 1 116 ? 2.177 -3.212 3.539 1.00 94.50 116 LEU A O 1
ATOM 897 N N . GLU A 1 117 ? 1.783 -4.417 5.395 1.00 94.62 117 GLU A N 1
ATOM 898 C CA . GLU A 1 117 ? 1.390 -5.638 4.686 1.00 94.62 117 GLU A CA 1
ATOM 899 C C . GLU A 1 117 ? 0.088 -5.452 3.893 1.00 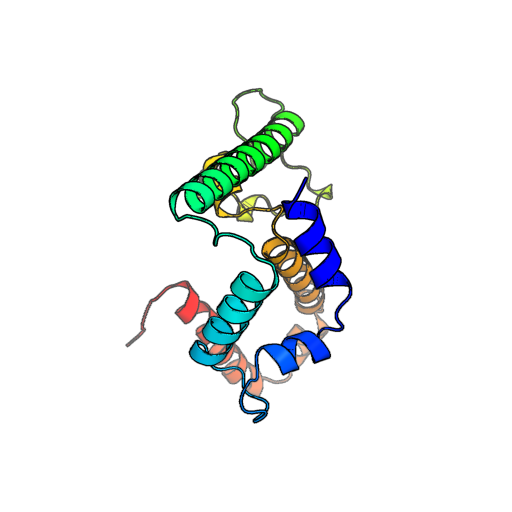94.62 117 GLU A C 1
ATOM 901 O O . GLU A 1 117 ? -0.018 -5.913 2.754 1.00 94.62 117 GLU A O 1
ATOM 906 N N . VAL A 1 118 ? -0.886 -4.734 4.457 1.00 93.50 118 VAL A N 1
ATOM 907 C CA . VAL A 1 118 ? -2.152 -4.428 3.772 1.00 93.50 118 VAL A CA 1
ATOM 908 C C . VAL A 1 118 ? -1.988 -3.325 2.719 1.00 93.50 118 VAL A C 1
ATOM 910 O O . VAL A 1 118 ? -2.644 -3.375 1.677 1.00 93.50 118 VAL A O 1
ATOM 913 N N . ASN A 1 119 ? -1.110 -2.353 2.976 1.00 92.00 119 ASN A N 1
ATOM 914 C CA . ASN A 1 119 ? -0.847 -1.169 2.159 1.00 92.00 119 ASN A CA 1
ATOM 915 C C . ASN A 1 119 ? -2.134 -0.403 1.769 1.00 92.00 119 ASN A C 1
ATOM 917 O O . ASN A 1 119 ? -2.588 -0.477 0.615 1.00 92.00 119 ASN A O 1
ATOM 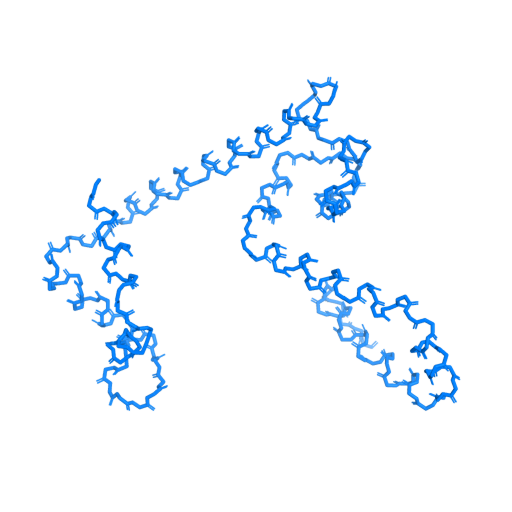921 N N . PRO A 1 120 ? -2.729 0.360 2.711 1.00 88.25 120 PRO A N 1
ATOM 922 C CA . PRO A 1 120 ? -3.997 1.055 2.481 1.00 88.25 120 PRO A CA 1
ATOM 923 C C . PRO A 1 120 ? -3.928 2.146 1.412 1.00 88.25 120 PRO A C 1
ATOM 925 O O . PRO A 1 120 ? -4.954 2.524 0.853 1.00 88.25 120 PRO A O 1
ATOM 928 N N . PHE A 1 121 ? -2.729 2.645 1.116 1.00 87.25 121 PHE A N 1
ATOM 929 C CA . PHE A 1 121 ? -2.506 3.701 0.132 1.00 87.25 121 PHE A CA 1
ATOM 930 C C . PHE A 1 121 ? -2.343 3.159 -1.292 1.00 87.25 121 PHE A C 1
ATOM 932 O O . PHE A 1 121 ? -2.215 3.929 -2.242 1.00 87.25 121 PHE A O 1
ATOM 939 N N . SER A 1 122 ? -2.360 1.835 -1.465 1.00 88.62 122 SER A N 1
ATOM 940 C CA . SER A 1 122 ? -2.287 1.229 -2.787 1.00 88.62 122 SER A CA 1
ATOM 941 C C . SER A 1 122 ? -3.604 1.373 -3.558 1.00 88.62 122 SER A C 1
ATOM 943 O O . SER A 1 122 ? -4.695 1.154 -3.026 1.00 88.62 122 SER A O 1
ATOM 945 N N . ASP A 1 123 ? -3.505 1.636 -4.866 1.00 86.25 123 ASP A N 1
ATOM 946 C CA . ASP A 1 123 ? -4.667 1.657 -5.769 1.00 86.25 123 ASP A CA 1
ATOM 947 C C . ASP A 1 123 ? -5.467 0.347 -5.696 1.00 86.25 123 ASP A C 1
ATOM 949 O O . ASP A 1 123 ? -6.694 0.339 -5.772 1.00 86.25 123 ASP A O 1
ATOM 953 N N . ALA A 1 124 ? -4.770 -0.780 -5.517 1.00 85.62 124 ALA A N 1
ATOM 954 C CA . ALA A 1 124 ? -5.389 -2.092 -5.385 1.00 85.62 124 ALA A CA 1
ATOM 955 C C . ALA A 1 124 ? -6.285 -2.187 -4.140 1.00 85.62 124 ALA A C 1
ATOM 957 O O . ALA A 1 124 ? -7.381 -2.745 -4.222 1.00 85.62 124 ALA A O 1
ATOM 958 N N . PHE A 1 125 ? -5.843 -1.629 -3.010 1.00 88.25 125 PHE A N 1
ATOM 959 C CA . PHE A 1 125 ? -6.635 -1.583 -1.786 1.00 88.25 125 PHE A CA 1
ATOM 960 C C . PHE A 1 125 ? -7.858 -0.676 -1.946 1.00 88.25 125 PHE A C 1
ATOM 962 O O . PHE A 1 125 ? -8.968 -1.092 -1.619 1.00 88.25 125 PHE A O 1
ATOM 969 N N . MET A 1 126 ? -7.690 0.513 -2.529 1.00 86.56 126 MET A N 1
ATOM 970 C CA . MET A 1 126 ? -8.798 1.448 -2.765 1.00 86.56 126 MET A CA 1
ATOM 971 C C . MET A 1 126 ? -9.867 0.848 -3.684 1.00 86.56 126 MET A C 1
ATOM 973 O O . MET A 1 126 ? -11.054 0.894 -3.367 1.00 86.56 126 MET A O 1
ATOM 977 N N . ILE A 1 127 ? -9.456 0.187 -4.772 1.00 88.19 127 ILE A N 1
ATOM 978 C CA . ILE A 1 127 ? -10.378 -0.534 -5.660 1.00 88.19 127 ILE A CA 1
ATOM 979 C C . ILE A 1 127 ? -11.102 -1.644 -4.895 1.00 88.19 127 ILE A C 1
ATOM 981 O O . ILE A 1 127 ? -12.310 -1.814 -5.055 1.00 88.19 127 ILE A O 1
ATOM 985 N N . LYS A 1 128 ? -10.389 -2.409 -4.062 1.00 87.62 128 LYS A N 1
ATOM 986 C CA . LYS A 1 128 ? -10.997 -3.474 -3.256 1.00 87.62 128 LYS A CA 1
ATOM 987 C C . LYS A 1 128 ? -12.059 -2.912 -2.304 1.00 87.62 128 LYS A C 1
ATOM 989 O O . LYS A 1 128 ? -13.167 -3.437 -2.278 1.00 87.62 128 LYS A O 1
ATOM 994 N N . MET A 1 129 ? -11.751 -1.824 -1.600 1.00 85.69 129 MET A N 1
ATOM 995 C CA . MET A 1 129 ? -12.679 -1.136 -0.696 1.00 85.69 129 MET A CA 1
ATOM 996 C C . MET A 1 129 ? -13.923 -0.611 -1.421 1.00 85.69 129 MET A C 1
ATOM 998 O O . MET A 1 129 ? -15.043 -0.808 -0.950 1.00 85.69 129 MET A O 1
ATOM 1002 N N . GLU A 1 130 ? -13.753 0.020 -2.586 1.00 87.62 130 GLU A N 1
ATOM 1003 C CA . GLU A 1 130 ? -14.881 0.490 -3.396 1.00 87.62 130 GLU A CA 1
ATOM 1004 C C . GLU A 1 130 ? -15.769 -0.676 -3.837 1.00 87.62 130 GLU A C 1
ATOM 1006 O O . GLU A 1 130 ? -16.992 -0.620 -3.700 1.00 87.62 130 GLU A O 1
ATOM 1011 N N . VAL A 1 131 ? -15.158 -1.756 -4.325 1.00 88.12 131 VAL A N 1
ATOM 1012 C CA . VAL A 1 131 ? -15.877 -2.952 -4.767 1.00 88.12 131 VAL A CA 1
ATOM 1013 C C . VAL A 1 131 ? -16.658 -3.582 -3.612 1.00 88.12 131 VAL A C 1
ATOM 1015 O O . VAL A 1 131 ? -17.838 -3.889 -3.786 1.00 88.12 131 VAL A O 1
ATOM 1018 N N . ASP A 1 132 ? -16.042 -3.732 -2.439 1.00 84.81 132 ASP A N 1
ATOM 1019 C CA . ASP A 1 132 ? -16.696 -4.294 -1.255 1.00 84.81 132 ASP A CA 1
ATOM 1020 C C . ASP A 1 132 ? -17.865 -3.410 -0.785 1.00 84.81 132 ASP A C 1
ATOM 1022 O O . ASP A 1 132 ? -18.951 -3.929 -0.518 1.00 84.81 132 ASP A O 1
ATOM 1026 N N . SER A 1 133 ? -17.712 -2.079 -0.810 1.00 85.25 133 SER A N 1
ATOM 1027 C CA . SER A 1 133 ? -18.794 -1.145 -0.455 1.00 85.25 133 SER A CA 1
ATOM 1028 C C . SER A 1 133 ? -20.018 -1.282 -1.369 1.00 85.25 133 SER A C 1
ATOM 1030 O O . SER A 1 133 ? -21.155 -1.303 -0.901 1.00 85.25 133 SER A O 1
ATOM 1032 N N . VAL A 1 134 ? -19.795 -1.476 -2.675 1.00 85.88 134 VAL A N 1
ATOM 1033 C CA . VAL A 1 134 ? -20.877 -1.694 -3.641 1.00 85.88 134 VAL A CA 1
ATOM 1034 C C . VAL A 1 134 ? -21.617 -2.991 -3.329 1.00 85.88 134 VAL A C 1
ATOM 1036 O O . VAL A 1 134 ? -22.840 -3.031 -3.436 1.00 85.88 134 VAL A O 1
ATOM 1039 N N . PHE A 1 135 ? -20.911 -4.059 -2.949 1.00 84.19 135 PHE A N 1
ATOM 1040 C CA . PHE A 1 135 ? -21.547 -5.340 -2.637 1.00 84.19 135 PHE A CA 1
ATOM 1041 C C . PHE A 1 135 ? -22.303 -5.339 -1.304 1.00 84.19 135 PHE A C 1
ATOM 1043 O O . PHE A 1 135 ? -23.340 -6.000 -1.220 1.00 84.19 135 PHE A O 1
ATOM 1050 N N . GLU A 1 136 ? -21.852 -4.580 -0.306 1.00 83.75 136 GLU A N 1
ATOM 1051 C CA . GLU A 1 136 ? -22.566 -4.428 0.969 1.00 83.75 136 GLU A CA 1
ATOM 1052 C C . GLU A 1 136 ? -23.971 -3.854 0.766 1.00 83.75 136 GLU A C 1
ATOM 1054 O O . GLU A 1 136 ? -24.948 -4.435 1.249 1.00 83.75 136 GLU A O 1
ATOM 1059 N N . ASP A 1 137 ? -24.099 -2.820 -0.068 1.00 78.56 137 ASP A N 1
ATOM 1060 C CA . ASP A 1 137 ? -25.399 -2.250 -0.436 1.00 78.56 137 ASP A CA 1
ATOM 1061 C C . ASP A 1 137 ? -26.328 -3.294 -1.086 1.00 78.56 137 ASP A C 1
ATOM 1063 O O . ASP A 1 137 ? -27.542 -3.298 -0.852 1.00 78.56 137 ASP A O 1
ATOM 1067 N N . TYR A 1 138 ? -25.783 -4.215 -1.891 1.00 78.81 138 TYR A N 1
ATOM 1068 C CA . TYR A 1 138 ? -26.570 -5.286 -2.514 1.00 78.81 138 TYR A CA 1
ATOM 1069 C C . TYR A 1 138 ? -27.005 -6.360 -1.510 1.00 78.81 138 TYR A C 1
ATOM 1071 O O . TYR A 1 138 ? -28.157 -6.814 -1.578 1.00 78.81 138 TYR A O 1
ATOM 1079 N N . ASP A 1 139 ? -26.130 -6.751 -0.583 1.00 76.38 139 ASP A N 1
ATOM 1080 C CA . ASP A 1 139 ? -26.395 -7.776 0.435 1.00 76.38 139 ASP A CA 1
ATOM 1081 C C . ASP A 1 139 ? -27.416 -7.321 1.493 1.00 76.38 139 ASP A C 1
ATOM 1083 O O . ASP A 1 139 ? -28.155 -8.147 2.061 1.00 76.38 139 ASP A O 1
ATOM 1087 N N . GLU A 1 140 ? -27.515 -6.011 1.728 1.00 72.94 140 GLU A N 1
ATOM 1088 C CA . GLU A 1 140 ? -28.535 -5.410 2.588 1.00 72.94 140 GLU A CA 1
ATOM 1089 C C . GLU A 1 140 ? -29.920 -5.346 1.941 1.00 72.94 140 GLU A C 1
ATOM 1091 O O . GLU A 1 140 ? -30.933 -5.295 2.650 1.00 72.94 140 GLU A O 1
ATOM 1096 N N . THR A 1 141 ? -30.024 -5.429 0.609 1.00 74.06 141 THR A N 1
ATOM 1097 C CA . THR A 1 141 ? -31.342 -5.457 -0.025 1.00 74.06 141 THR A CA 1
ATOM 1098 C C . THR A 1 141 ? -32.075 -6.765 0.307 1.00 74.06 141 THR A C 1
ATOM 1100 O O . THR A 1 141 ? -31.924 -7.810 -0.329 1.00 74.06 141 THR A O 1
ATOM 1103 N N . GLU A 1 142 ? -32.978 -6.692 1.290 1.00 66.44 142 GLU A N 1
ATOM 1104 C CA . GLU A 1 142 ? -33.932 -7.750 1.666 1.00 66.44 142 GLU A CA 1
ATOM 1105 C C . GLU A 1 142 ? -34.653 -8.356 0.449 1.00 66.44 142 GLU A C 1
ATOM 1107 O O . GLU A 1 142 ? -35.075 -9.510 0.481 1.00 66.44 142 GLU A O 1
ATOM 1112 N N . SER A 1 143 ? -34.745 -7.615 -0.660 1.00 68.50 143 SER A N 1
ATOM 1113 C CA . SER A 1 143 ? -35.301 -8.085 -1.926 1.00 68.50 143 SER A CA 1
ATOM 1114 C C . SER A 1 143 ? -34.615 -9.349 -2.466 1.00 68.50 143 SER A C 1
ATOM 1116 O O . SER A 1 143 ? -35.321 -10.270 -2.874 1.00 68.50 143 SER A O 1
ATOM 1118 N N . LEU A 1 144 ? -33.282 -9.467 -2.393 1.00 67.62 144 LEU A N 1
ATOM 1119 C CA . LEU A 1 144 ? -32.549 -10.649 -2.860 1.00 67.62 144 LEU A CA 1
ATOM 1120 C C . LEU A 1 144 ? -32.713 -11.822 -1.899 1.00 67.62 144 LEU A C 1
ATOM 1122 O O . LEU A 1 144 ? -33.012 -12.935 -2.335 1.00 67.62 144 LEU A O 1
ATOM 1126 N N . LYS A 1 145 ? -32.626 -11.578 -0.586 1.00 69.19 145 LYS A N 1
ATOM 1127 C CA . LYS A 1 145 ? -32.880 -12.606 0.437 1.00 69.19 145 LYS A CA 1
ATOM 1128 C C . LYS A 1 145 ? -34.307 -13.139 0.332 1.00 69.19 145 LYS A C 1
ATOM 1130 O O . LYS A 1 145 ? -34.522 -14.350 0.372 1.00 69.19 145 LYS A O 1
ATOM 1135 N N . GLN A 1 146 ? -35.288 -12.267 0.116 1.00 71.69 146 GLN A N 1
ATOM 1136 C CA . GLN A 1 146 ? -36.693 -12.633 -0.035 1.00 71.69 146 GLN A CA 1
ATOM 1137 C C . GLN A 1 146 ? -36.975 -13.322 -1.383 1.00 71.69 146 GLN A C 1
ATOM 1139 O O . GLN A 1 146 ? -37.782 -14.255 -1.431 1.00 71.69 146 GLN A O 1
ATOM 1144 N N . PHE A 1 147 ? -36.280 -12.937 -2.459 1.00 72.38 147 PHE A N 1
ATOM 1145 C CA . PHE A 1 147 ? -36.357 -13.595 -3.768 1.00 72.38 147 PHE A CA 1
ATOM 1146 C C . PHE A 1 147 ? -35.711 -14.990 -3.755 1.00 72.38 147 PHE A C 1
ATOM 1148 O O . PHE A 1 147 ? -36.306 -15.945 -4.259 1.00 72.38 147 PHE A O 1
ATOM 1155 N N . LEU A 1 148 ? -34.554 -15.145 -3.104 1.00 68.56 148 LEU A N 1
ATOM 1156 C CA . LEU A 1 148 ? -33.888 -16.434 -2.876 1.00 68.56 148 LEU A CA 1
ATOM 1157 C C . LEU A 1 148 ? -34.698 -17.335 -1.937 1.00 68.56 148 LEU A C 1
ATOM 1159 O O . LEU A 1 148 ? -34.790 -18.539 -2.164 1.00 68.56 148 LEU A O 1
ATOM 1163 N N . LYS A 1 149 ? -35.351 -16.766 -0.917 1.00 73.38 149 LYS A N 1
ATOM 1164 C CA . LYS A 1 149 ? -36.240 -17.507 -0.009 1.00 73.38 149 LYS A CA 1
ATOM 1165 C C . LYS A 1 149 ? -37.519 -17.982 -0.704 1.00 73.38 149 LYS A C 1
ATOM 1167 O O . LYS A 1 149 ? -38.014 -19.058 -0.382 1.00 73.38 149 LYS A O 1
ATOM 1172 N N . LYS A 1 150 ? -38.047 -17.218 -1.671 1.00 76.00 150 LYS A N 1
ATOM 1173 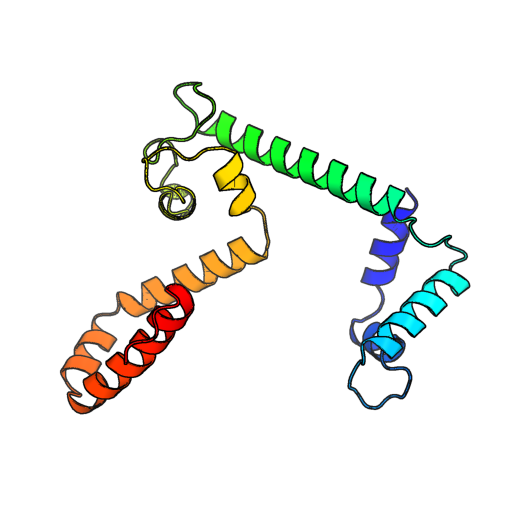C CA . LYS A 1 150 ? -39.178 -17.641 -2.521 1.00 76.00 150 LYS A CA 1
ATOM 1174 C C . LYS A 1 150 ? -38.784 -18.688 -3.566 1.00 76.00 150 LYS A C 1
ATOM 1176 O O . LYS A 1 150 ? -39.616 -19.518 -3.917 1.00 76.00 150 LYS A O 1
ATOM 1181 N N . ASN A 1 151 ? -37.539 -18.677 -4.039 1.00 71.12 151 ASN A N 1
ATOM 1182 C CA . ASN A 1 151 ? -37.034 -19.617 -5.037 1.00 71.12 151 ASN A CA 1
ATOM 1183 C C . ASN A 1 151 ? -36.135 -20.679 -4.393 1.00 71.12 151 ASN A C 1
ATOM 1185 O O . ASN A 1 151 ? -34.917 -20.676 -4.551 1.00 71.12 151 ASN A O 1
ATOM 1189 N N . GLN A 1 152 ? -36.764 -21.638 -3.712 1.00 62.09 152 GLN A N 1
ATOM 1190 C CA . GLN A 1 152 ? -36.106 -22.720 -2.964 1.00 62.09 152 GLN A CA 1
ATOM 1191 C C . GLN A 1 152 ? -35.144 -23.588 -3.810 1.00 62.09 152 GLN A C 1
ATOM 1193 O O . GLN A 1 152 ? -34.276 -24.263 -3.267 1.00 62.09 152 GLN A O 1
ATOM 1198 N N . ILE A 1 153 ? -35.243 -23.525 -5.144 1.00 62.66 153 ILE A N 1
ATOM 1199 C CA . ILE A 1 153 ? -34.356 -24.209 -6.100 1.00 62.66 153 ILE A CA 1
ATOM 1200 C C . ILE A 1 153 ? -32.977 -23.519 -6.208 1.00 62.66 153 ILE A C 1
ATOM 1202 O O . ILE A 1 153 ? -31.974 -24.192 -6.432 1.00 62.66 153 ILE A O 1
ATOM 1206 N N . LEU A 1 154 ? -32.890 -22.200 -5.988 1.00 52.03 154 LEU A N 1
ATOM 1207 C CA . LEU A 1 154 ? -31.633 -21.441 -6.090 1.00 52.03 154 LEU A CA 1
ATOM 1208 C C . LEU A 1 154 ? -30.766 -21.516 -4.826 1.00 52.03 154 LEU A C 1
ATOM 1210 O O . LEU A 1 154 ? -29.564 -21.265 -4.902 1.00 52.03 154 LEU A O 1
ATOM 1214 N N . GLN A 1 155 ? -31.320 -21.929 -3.681 1.00 54.56 155 GLN A N 1
ATOM 1215 C CA . GLN A 1 155 ? -30.526 -22.120 -2.460 1.00 54.56 155 GLN A CA 1
ATOM 1216 C C . GLN A 1 155 ? -29.475 -23.231 -2.608 1.00 54.56 155 GLN A C 1
ATOM 1218 O O . GLN A 1 155 ? -28.370 -23.107 -2.081 1.00 54.56 155 GLN A O 1
ATOM 1223 N N . ASN A 1 156 ? -29.764 -24.254 -3.417 1.00 55.66 156 ASN A N 1
ATOM 1224 C CA . ASN A 1 156 ? -28.792 -25.302 -3.734 1.00 55.66 156 ASN A CA 1
ATOM 1225 C C . ASN A 1 156 ? -27.671 -24.812 -4.666 1.00 55.66 156 ASN A C 1
ATOM 1227 O O . ASN A 1 156 ? -26.575 -25.356 -4.615 1.00 55.66 156 ASN A O 1
ATOM 1231 N N . PHE A 1 157 ? -27.911 -23.782 -5.485 1.00 53.31 157 PHE A N 1
ATOM 1232 C CA . PHE A 1 157 ? -26.891 -23.201 -6.367 1.00 53.31 157 PHE A CA 1
ATOM 1233 C C . PHE A 1 157 ? -26.014 -22.171 -5.642 1.00 53.31 157 PHE A C 1
ATOM 1235 O O . PHE A 1 157 ? -24.795 -22.172 -5.808 1.00 53.31 157 PHE A O 1
ATOM 1242 N N . CYS A 1 158 ? -26.596 -21.341 -4.771 1.00 46.25 158 CYS A N 1
ATOM 1243 C CA . CYS A 1 158 ? -25.833 -20.329 -4.037 1.00 46.25 158 CYS A CA 1
ATOM 1244 C C . CYS A 1 158 ? -24.913 -20.950 -2.966 1.00 46.25 158 CYS A C 1
ATOM 1246 O O . CYS A 1 158 ? -23.797 -20.474 -2.766 1.00 46.25 158 CYS A O 1
ATOM 1248 N N . SER A 1 159 ? -25.316 -22.075 -2.353 1.00 46.12 159 SER A N 1
ATOM 1249 C CA . SER A 1 159 ? -24.439 -22.851 -1.458 1.00 46.12 159 SER A CA 1
ATOM 1250 C C . SER A 1 159 ? -23.196 -23.408 -2.164 1.00 46.12 159 SER A C 1
ATOM 1252 O O . SER A 1 159 ? -22.216 -23.719 -1.489 1.00 46.12 159 SER A O 1
ATOM 1254 N N . VAL A 1 160 ? -23.225 -23.564 -3.491 1.00 51.47 160 VAL A N 1
ATOM 1255 C CA . VAL A 1 160 ? -22.082 -24.059 -4.267 1.00 51.47 160 VAL A CA 1
ATOM 1256 C C . VAL A 1 160 ? -21.151 -22.903 -4.634 1.00 51.47 160 VAL A C 1
ATOM 1258 O O . VAL A 1 160 ? -19.955 -23.010 -4.388 1.00 51.47 160 VAL A O 1
ATOM 1261 N N . SER A 1 161 ? -21.673 -21.765 -5.106 1.00 47.31 161 SER A N 1
ATOM 1262 C CA . SER A 1 161 ? -20.832 -20.592 -5.414 1.00 47.31 161 SER A CA 1
ATOM 1263 C C . SER A 1 161 ? -20.189 -19.956 -4.178 1.00 47.31 161 SER A C 1
ATOM 1265 O O . SER A 1 161 ? -19.037 -19.537 -4.250 1.00 47.31 161 SER A O 1
ATOM 1267 N N . MET A 1 162 ? -20.871 -19.935 -3.028 1.00 44.88 162 MET A N 1
ATOM 1268 C CA . MET A 1 162 ? -20.281 -19.418 -1.785 1.00 44.88 162 MET A CA 1
ATOM 1269 C C . MET A 1 162 ? -19.231 -20.385 -1.199 1.00 44.88 162 MET A C 1
ATOM 1271 O O . MET A 1 162 ? -18.255 -19.945 -0.601 1.00 44.88 162 MET A O 1
ATOM 1275 N N . ARG A 1 163 ? -19.352 -21.700 -1.450 1.00 43.97 163 ARG A N 1
ATOM 1276 C CA . ARG A 1 163 ? -18.309 -22.687 -1.103 1.00 43.97 163 ARG A CA 1
ATOM 1277 C C . ARG A 1 163 ? -17.046 -22.568 -1.952 1.00 43.97 163 ARG A C 1
ATOM 1279 O O . ARG A 1 163 ? -15.975 -22.888 -1.450 1.00 43.97 163 ARG A O 1
ATOM 1286 N N . ILE A 1 164 ? -17.149 -22.102 -3.199 1.00 49.06 164 ILE A N 1
ATOM 1287 C CA . ILE A 1 164 ? -15.970 -21.894 -4.054 1.00 49.06 164 ILE A CA 1
ATOM 1288 C C . ILE A 1 164 ? -15.087 -20.773 -3.481 1.00 49.06 164 ILE A C 1
ATOM 1290 O O . ILE A 1 164 ? -13.885 -20.979 -3.353 1.00 49.06 164 ILE A O 1
ATOM 1294 N N . ARG A 1 165 ? -15.674 -19.660 -3.006 1.00 47.66 165 ARG A N 1
ATOM 1295 C CA . ARG A 1 165 ? -14.901 -18.588 -2.344 1.00 47.66 165 ARG A CA 1
ATOM 1296 C C . ARG A 1 165 ? -14.289 -19.004 -1.003 1.00 47.66 165 ARG A C 1
ATOM 1298 O O . ARG A 1 165 ? -13.205 -18.540 -0.679 1.00 47.66 165 ARG A O 1
ATOM 1305 N N . ILE A 1 166 ? -14.936 -19.887 -0.236 1.00 47.28 166 ILE A N 1
ATOM 1306 C CA . ILE A 1 166 ? -14.352 -20.377 1.027 1.00 47.28 166 ILE A CA 1
ATOM 1307 C C . ILE A 1 166 ? -13.146 -21.288 0.744 1.00 47.28 166 ILE A C 1
ATOM 1309 O O . ILE A 1 166 ? -12.107 -21.126 1.373 1.00 47.28 166 ILE A O 1
ATOM 1313 N N . ASN A 1 167 ? -13.230 -22.187 -0.243 1.00 41.19 167 ASN A N 1
ATOM 1314 C CA . ASN A 1 167 ? -12.130 -23.112 -0.542 1.00 41.19 167 ASN A CA 1
ATOM 1315 C C . ASN A 1 167 ? -10.887 -22.438 -1.148 1.00 41.19 167 ASN A C 1
ATOM 1317 O O . ASN A 1 167 ? -9.784 -22.934 -0.924 1.00 41.19 167 ASN A O 1
ATOM 1321 N N . GLU A 1 168 ? -11.035 -21.330 -1.882 1.00 48.88 168 GLU A N 1
ATOM 1322 C CA . GLU A 1 168 ? -9.884 -20.557 -2.381 1.00 48.88 168 GLU A CA 1
ATOM 1323 C C . GLU A 1 168 ? -9.182 -19.752 -1.278 1.00 48.88 168 GLU A C 1
ATOM 1325 O O . GLU A 1 168 ? -7.979 -19.531 -1.374 1.00 48.88 168 GLU A O 1
ATOM 1330 N N . LEU A 1 169 ? -9.890 -19.379 -0.206 1.00 43.81 169 LEU A N 1
ATOM 1331 C CA . LEU A 1 169 ? -9.317 -18.612 0.905 1.00 43.81 169 LEU A CA 1
ATOM 1332 C C . LEU A 1 169 ? -8.759 -19.489 2.038 1.00 43.81 169 LEU A C 1
ATOM 1334 O O . LEU A 1 169 ? -7.831 -19.067 2.719 1.00 43.81 169 LEU A O 1
ATOM 1338 N N . THR A 1 170 ? -9.274 -20.708 2.251 1.00 44.31 170 THR A N 1
ATOM 1339 C CA . THR A 1 170 ? -8.866 -21.549 3.399 1.00 44.31 170 THR A CA 1
ATOM 1340 C C . THR A 1 170 ? -8.055 -22.793 3.036 1.00 44.31 170 THR A C 1
ATOM 1342 O O . THR A 1 170 ? -7.735 -23.585 3.927 1.00 44.31 170 THR A O 1
ATOM 1345 N N . GLY A 1 171 ? -7.743 -23.029 1.753 1.00 44.12 171 GLY A N 1
ATOM 1346 C CA . GLY A 1 171 ? -6.898 -24.149 1.300 1.00 44.12 171 GLY A CA 1
ATOM 1347 C C . GLY A 1 171 ? -7.371 -25.545 1.737 1.00 44.12 171 GLY A C 1
ATOM 1348 O O . GLY A 1 171 ? -6.609 -26.512 1.704 1.00 44.12 171 GLY A O 1
ATOM 1349 N N . THR A 1 172 ? -8.619 -25.676 2.187 1.00 42.81 172 THR A N 1
ATOM 1350 C CA . THR A 1 172 ? -9.126 -26.889 2.831 1.00 42.81 172 THR A CA 1
ATOM 1351 C C . THR A 1 172 ? -9.937 -27.692 1.826 1.00 42.81 172 THR A C 1
ATOM 1353 O O . THR A 1 172 ? -11.126 -27.479 1.610 1.00 42.81 172 THR A O 1
ATOM 1356 N N . SER A 1 173 ? -9.262 -28.648 1.190 1.00 34.81 173 SER A N 1
ATOM 1357 C CA . SER A 1 173 ? -9.891 -29.657 0.340 1.00 34.81 173 SER A CA 1
ATOM 1358 C C . SER A 1 173 ? -10.764 -30.580 1.198 1.00 34.81 173 SER A C 1
ATOM 1360 O O . SER A 1 173 ? -10.249 -31.396 1.963 1.00 34.81 173 SER A O 1
ATOM 1362 N N . CYS A 1 174 ? -12.088 -30.438 1.114 1.00 41.50 174 CYS A N 1
ATOM 1363 C CA . CYS A 1 174 ? -13.016 -31.418 1.681 1.00 41.50 174 CYS A CA 1
ATOM 1364 C C . CYS A 1 174 ? -13.090 -32.648 0.760 1.00 41.50 174 CYS A C 1
ATOM 1366 O O . CYS A 1 174 ? -13.576 -32.531 -0.368 1.00 41.50 174 CYS A O 1
ATOM 1368 N N . MET A 1 175 ? -12.621 -33.804 1.250 1.00 41.00 175 MET A N 1
ATOM 1369 C CA . MET A 1 175 ? -12.994 -35.135 0.736 1.00 41.00 175 MET A CA 1
ATOM 1370 C C . MET A 1 175 ? -14.392 -35.533 1.210 1.00 41.00 175 MET A C 1
ATOM 1372 O O . MET A 1 175 ? -14.741 -35.187 2.362 1.00 41.00 175 MET A O 1
#

Foldseek 3Di:
DVVVVVVVVVVPPDPVVVQCLQPVVPPSDRDPVSNVVSVVVVCVVVVPDPQDPVNVVVVVVVVLVVLLVVLQVVCVVQVPPPPQKHFQVSDDVVVLDRVVQQPPVPPRIRHSVSCVVLVCVDPVNVVVSVVVVVVVVVVPPVVVVVVCVVVVVCVVVVVVVVVVVVCVVPVDDDD

Radius of gyration: 23.8 Å; chains: 1; bounding box: 61×50×59 Å

Sequence (175 aa):
MLTAIITIALAQTTTTEFAKMLDVDGDGIIHPMEAASALQFMLEESGAEGISILEIESILEERNLYEREEIQLFVDEFDTNDDGNLQTSEVPTEMGIKPETFDLNVDGVISIDEILEVNPFSDAFMIKMEVDSVFEDYDETESLKQFLKKNQILQNFCSVSMRIRINELTGTSCM

pLDDT: mean 79.78, std 17.81, range [34.81, 97.81]